Protein AF-A0A539DU06-F1 (afdb_monomer_lite)

Sequence (114 aa):
MHGRRRRGLAAQFEADVEVAGINAVYAEMAAAIAHVSYVDAGAAVEAADGTFVERLPCTAYDADCAADGLTVVRGDGVHFCPVVDQSSCPVWSSGAFRFAMAMAAAANDPRAYD

Structure (mmCIF, N/CA/C/O backbone):
data_AF-A0A539DU06-F1
#
_entry.id   AF-A0A539DU06-F1
#
loop_
_atom_site.group_PDB
_atom_site.id
_atom_site.type_symbol
_atom_site.label_atom_id
_atom_site.label_alt_id
_atom_site.label_comp_id
_atom_site.label_asym_id
_atom_site.label_entity_id
_atom_site.label_seq_id
_atom_site.pdbx_PDB_ins_code
_atom_site.Cartn_x
_atom_site.Cartn_y
_atom_site.Cartn_z
_atom_site.occupancy
_atom_site.B_iso_or_equiv
_atom_site.auth_seq_id
_atom_site.auth_comp_id
_atom_site.auth_asym_id
_atom_site.auth_atom_id
_atom_site.pdbx_PDB_model_num
ATOM 1 N N . MET A 1 1 ? 40.049 24.099 -3.597 1.00 38.28 1 MET A N 1
ATOM 2 C CA . MET A 1 1 ? 38.964 23.829 -2.628 1.00 38.28 1 MET A CA 1
ATOM 3 C C . MET A 1 1 ? 37.702 23.464 -3.398 1.00 38.28 1 MET A C 1
ATOM 5 O O . MET A 1 1 ? 37.148 24.340 -4.045 1.00 38.28 1 MET A O 1
ATOM 9 N N . HIS A 1 2 ? 37.280 22.199 -3.412 1.00 32.19 2 HIS A N 1
ATOM 10 C CA . HIS A 1 2 ? 35.983 21.779 -3.964 1.00 32.19 2 HIS A CA 1
ATOM 11 C C . HIS A 1 2 ? 35.335 20.813 -2.970 1.00 32.19 2 HIS A C 1
ATOM 13 O O . HIS A 1 2 ? 35.818 19.701 -2.757 1.00 32.19 2 HIS A O 1
ATOM 19 N N . GLY A 1 3 ? 34.292 21.304 -2.300 1.00 34.50 3 GLY A N 1
ATOM 20 C CA . GLY A 1 3 ? 33.535 20.587 -1.283 1.00 34.50 3 GLY A CA 1
ATOM 21 C C . GLY A 1 3 ? 32.608 19.551 -1.908 1.00 34.50 3 GLY A C 1
ATOM 22 O O . GLY A 1 3 ? 31.777 19.867 -2.758 1.00 34.50 3 GLY A O 1
ATOM 23 N N . ARG A 1 4 ? 32.748 18.305 -1.459 1.00 42.06 4 ARG A N 1
ATOM 24 C CA . ARG A 1 4 ? 31.852 17.192 -1.773 1.00 42.06 4 ARG A CA 1
ATOM 25 C C . ARG A 1 4 ? 30.583 17.353 -0.923 1.00 42.06 4 ARG A C 1
ATOM 27 O O . ARG A 1 4 ? 30.648 17.207 0.296 1.00 42.06 4 ARG A O 1
ATOM 34 N N . ARG A 1 5 ? 29.437 17.674 -1.536 1.00 47.38 5 ARG A N 1
ATOM 35 C CA . ARG A 1 5 ? 28.135 17.650 -0.846 1.00 47.38 5 ARG A CA 1
ATOM 36 C C . ARG A 1 5 ? 27.729 16.193 -0.624 1.00 47.38 5 ARG A C 1
ATOM 38 O O . ARG A 1 5 ? 27.476 15.477 -1.586 1.00 47.38 5 ARG A O 1
ATOM 45 N N . ARG A 1 6 ? 27.658 15.766 0.637 1.00 49.84 6 ARG A N 1
ATOM 46 C CA . ARG A 1 6 ? 26.918 14.565 1.042 1.00 49.84 6 ARG A CA 1
ATOM 47 C C . ARG A 1 6 ? 25.432 14.934 1.065 1.00 49.84 6 ARG A C 1
ATOM 49 O O . ARG A 1 6 ? 25.004 15.652 1.960 1.00 49.84 6 ARG A O 1
ATOM 56 N N . ARG A 1 7 ? 24.661 14.501 0.068 1.00 49.62 7 ARG A N 1
ATOM 57 C CA . ARG A 1 7 ? 23.194 14.425 0.147 1.00 49.62 7 ARG A CA 1
ATOM 58 C C . ARG A 1 7 ? 22.849 12.945 0.257 1.00 49.62 7 ARG A C 1
ATOM 60 O O . ARG A 1 7 ? 23.321 12.186 -0.581 1.00 49.62 7 ARG A O 1
ATOM 67 N N . GLY A 1 8 ? 22.093 12.549 1.280 1.00 40.50 8 GLY A N 1
ATOM 68 C CA . GLY A 1 8 ? 21.502 11.208 1.297 1.00 40.50 8 GLY A CA 1
ATOM 69 C C . GLY A 1 8 ? 21.115 10.597 2.642 1.00 40.50 8 GLY A C 1
ATOM 70 O O . GLY A 1 8 ? 20.362 9.646 2.607 1.00 40.50 8 GLY A O 1
ATOM 71 N N . LEU A 1 9 ? 21.566 11.099 3.801 1.00 43.53 9 LEU A N 1
ATOM 72 C CA . LEU A 1 9 ? 21.312 10.392 5.076 1.00 43.53 9 LEU A CA 1
ATOM 73 C C . LEU A 1 9 ? 20.445 11.155 6.094 1.00 43.53 9 LEU A C 1
ATOM 75 O O . LEU A 1 9 ? 19.870 10.537 6.972 1.00 43.53 9 LEU A O 1
ATOM 79 N N . ALA A 1 10 ? 20.345 12.485 6.008 1.00 34.28 10 ALA A N 1
ATOM 80 C CA . ALA A 1 10 ? 19.672 13.281 7.045 1.00 34.28 10 ALA A CA 1
ATOM 81 C C . ALA A 1 10 ? 18.138 13.334 6.906 1.00 34.28 10 ALA A C 1
ATOM 83 O O . ALA A 1 10 ? 17.455 13.434 7.911 1.00 34.28 10 ALA A O 1
ATOM 84 N N . ALA A 1 11 ? 17.601 13.229 5.686 1.00 41.34 11 ALA A N 1
ATOM 85 C CA . ALA A 1 11 ? 16.161 13.371 5.438 1.00 41.34 11 ALA A CA 1
ATOM 86 C C . ALA A 1 11 ? 15.336 12.120 5.801 1.00 41.34 11 ALA A C 1
ATOM 88 O O . ALA A 1 11 ? 14.121 12.206 5.897 1.00 41.34 11 ALA A O 1
ATOM 89 N N . GLN A 1 12 ? 15.981 10.961 5.981 1.00 47.81 12 GLN A N 1
ATOM 90 C CA . GLN A 1 12 ? 15.289 9.702 6.284 1.00 47.81 12 GLN A CA 1
ATOM 91 C C . GLN A 1 12 ? 14.951 9.588 7.779 1.00 47.81 12 GLN A C 1
ATOM 93 O O . GLN A 1 12 ? 13.825 9.262 8.123 1.00 47.81 12 GLN A O 1
ATOM 98 N N . PHE A 1 13 ? 15.868 9.989 8.671 1.00 40.47 13 PHE A N 1
ATOM 99 C CA . PHE A 1 13 ? 15.625 9.942 10.121 1.00 40.47 13 PHE A CA 1
ATOM 100 C C . PHE A 1 13 ? 14.519 10.897 10.606 1.00 40.47 13 PHE A C 1
ATOM 102 O O . PHE A 1 13 ? 13.905 10.622 11.632 1.00 40.47 13 PHE A O 1
ATOM 109 N N . GLU A 1 14 ? 14.274 12.014 9.909 1.00 53.09 14 GLU A N 1
ATOM 110 C CA . GLU A 1 14 ? 13.175 12.937 10.244 1.00 53.09 14 GLU A CA 1
ATOM 111 C C . GLU A 1 14 ? 11.812 12.350 9.841 1.00 53.09 14 GLU A C 1
ATOM 113 O O . GLU A 1 14 ? 10.877 12.383 10.637 1.00 53.09 14 GLU A O 1
ATOM 118 N N . ALA A 1 15 ? 11.725 11.714 8.669 1.00 59.78 15 ALA A N 1
ATOM 119 C CA . ALA A 1 15 ? 10.483 11.125 8.172 1.00 59.78 15 ALA A CA 1
ATOM 120 C C . ALA A 1 15 ? 10.028 9.897 8.985 1.00 59.78 15 ALA A C 1
ATOM 122 O O . ALA A 1 15 ? 8.836 9.741 9.239 1.00 59.78 15 ALA A O 1
ATOM 123 N N . ASP A 1 16 ? 10.952 9.049 9.448 1.00 61.12 16 ASP A N 1
ATOM 124 C CA . ASP A 1 16 ? 10.594 7.819 10.174 1.00 61.12 16 ASP A CA 1
ATOM 125 C C . ASP A 1 16 ? 9.981 8.117 11.559 1.00 61.12 16 ASP A C 1
ATOM 127 O O . ASP A 1 16 ? 9.032 7.458 11.991 1.00 61.12 16 ASP A O 1
ATOM 131 N N . VAL A 1 17 ? 10.482 9.152 12.249 1.00 67.25 17 VAL A N 1
ATOM 132 C CA . VAL A 1 17 ? 9.912 9.622 13.526 1.00 67.25 17 VAL A CA 1
ATOM 133 C C . VAL A 1 17 ? 8.524 10.223 13.311 1.00 67.25 17 VAL A C 1
ATOM 135 O O . VAL A 1 17 ? 7.628 10.021 14.131 1.00 67.25 17 VAL A O 1
ATOM 138 N N . GLU A 1 18 ? 8.332 10.939 12.204 1.00 77.88 18 GLU A N 1
ATOM 139 C CA . GLU A 1 18 ? 7.044 11.524 11.838 1.00 77.88 18 GLU A CA 1
ATOM 140 C C . GLU A 1 18 ? 6.004 10.445 11.519 1.00 77.88 18 GLU A C 1
ATOM 142 O O . GLU A 1 18 ? 4.903 10.500 12.065 1.00 77.88 18 GLU A O 1
ATOM 147 N N . VAL A 1 19 ? 6.345 9.430 10.715 1.00 77.00 19 VAL A N 1
ATOM 148 C CA . VAL A 1 19 ? 5.433 8.319 10.379 1.00 77.00 19 VAL A CA 1
ATOM 149 C C . VAL A 1 19 ? 5.053 7.530 11.629 1.00 77.00 19 VAL A C 1
ATOM 151 O O . VAL A 1 19 ? 3.866 7.329 11.890 1.00 77.00 19 VAL A O 1
ATOM 154 N N . ALA A 1 20 ? 6.029 7.154 12.461 1.00 81.44 20 ALA A N 1
ATOM 155 C CA . ALA A 1 20 ? 5.753 6.461 13.717 1.00 81.44 20 ALA A CA 1
ATOM 156 C C . ALA A 1 20 ? 4.874 7.305 14.660 1.00 81.44 20 ALA A C 1
ATOM 158 O O . ALA A 1 20 ? 3.955 6.781 15.291 1.00 81.44 20 ALA A O 1
ATOM 159 N N . GLY A 1 21 ? 5.120 8.618 14.730 1.00 85.50 21 GLY A N 1
ATOM 160 C CA . GLY A 1 21 ? 4.315 9.552 15.514 1.00 85.50 21 GLY A CA 1
ATOM 161 C C . GLY A 1 21 ? 2.879 9.679 15.003 1.00 85.50 21 GLY A C 1
ATOM 162 O O . GLY A 1 21 ? 1.940 9.637 15.795 1.00 85.50 21 GLY A O 1
ATOM 163 N N . ILE A 1 22 ? 2.687 9.778 13.687 1.00 86.44 22 ILE A N 1
ATOM 164 C CA . ILE A 1 22 ? 1.362 9.828 13.056 1.00 86.44 22 ILE A CA 1
ATOM 165 C C . ILE A 1 22 ? 0.595 8.527 13.321 1.00 86.44 22 ILE A C 1
ATOM 167 O O . ILE A 1 22 ? -0.562 8.573 13.745 1.00 86.44 22 ILE A O 1
ATOM 171 N N . ASN A 1 23 ? 1.245 7.376 13.144 1.00 88.00 23 ASN A N 1
ATOM 172 C CA . ASN A 1 23 ? 0.650 6.069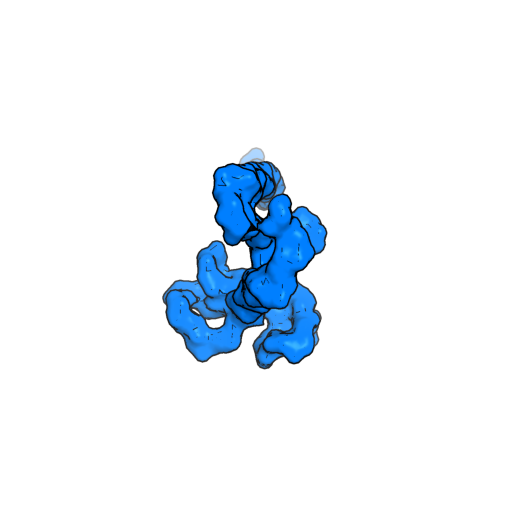 13.416 1.00 88.00 23 ASN A CA 1
ATOM 173 C C . ASN A 1 23 ? 0.228 5.948 14.889 1.00 88.00 23 ASN A C 1
ATOM 175 O O . ASN A 1 23 ? -0.865 5.459 15.179 1.00 88.00 23 ASN A O 1
ATOM 179 N N . ALA A 1 24 ? 1.042 6.458 15.820 1.00 90.19 24 ALA A N 1
ATOM 180 C CA . ALA A 1 24 ? 0.706 6.492 17.241 1.00 90.19 24 ALA A CA 1
ATOM 181 C C . ALA A 1 24 ? -0.523 7.369 17.537 1.00 90.19 24 ALA A C 1
ATOM 183 O O . ALA A 1 24 ? -1.403 6.936 18.277 1.00 90.19 24 ALA A O 1
ATOM 184 N N . VAL A 1 25 ? -0.631 8.555 16.924 1.00 93.00 25 VAL A N 1
ATOM 185 C CA . VAL A 1 25 ? -1.801 9.442 17.085 1.00 93.00 25 VAL A CA 1
ATOM 186 C C . VAL A 1 25 ? -3.083 8.769 16.588 1.00 93.00 25 VAL A C 1
ATOM 188 O O . VAL A 1 25 ? -4.112 8.824 17.263 1.00 93.00 25 VAL A O 1
ATOM 191 N N . TYR A 1 26 ? -3.043 8.099 15.432 1.00 90.88 26 TYR A N 1
ATOM 192 C CA . TYR A 1 26 ? -4.212 7.376 14.922 1.00 90.88 26 TYR A CA 1
ATOM 193 C C . TYR A 1 26 ? -4.579 6.169 15.790 1.00 90.88 26 TYR A C 1
ATOM 195 O O . TYR A 1 26 ? -5.766 5.937 16.030 1.00 90.88 26 TYR A O 1
ATOM 203 N N . ALA A 1 27 ? -3.588 5.429 16.291 1.00 91.38 27 ALA A N 1
ATOM 204 C CA . ALA A 1 27 ? -3.815 4.319 17.209 1.00 91.38 27 ALA A CA 1
ATOM 205 C C . ALA A 1 27 ? -4.441 4.786 18.535 1.00 91.38 27 ALA A C 1
ATOM 207 O O . ALA A 1 27 ? -5.400 4.175 19.005 1.00 91.38 27 ALA A O 1
ATOM 208 N N . GLU A 1 28 ? -3.957 5.893 19.106 1.00 93.81 28 GLU A N 1
ATOM 209 C CA . GLU A 1 28 ? -4.519 6.495 20.320 1.00 93.81 28 GLU A CA 1
ATOM 210 C C . GLU A 1 28 ? -5.965 6.957 20.102 1.00 93.81 28 GLU A C 1
ATOM 212 O O . GLU A 1 28 ? -6.845 6.665 20.913 1.00 93.81 28 GLU A O 1
ATOM 217 N N . MET A 1 29 ? -6.241 7.621 18.976 1.00 93.19 29 MET A N 1
ATOM 218 C CA . MET A 1 29 ? -7.594 8.063 18.640 1.00 93.19 29 MET A CA 1
ATOM 219 C C . MET A 1 29 ? -8.554 6.882 18.454 1.00 93.19 29 MET A C 1
ATOM 221 O O . MET A 1 29 ? -9.689 6.944 18.924 1.00 93.19 29 MET A O 1
ATOM 225 N N . ALA A 1 30 ? -8.112 5.804 17.797 1.00 92.00 30 ALA A N 1
ATOM 226 C CA . ALA A 1 30 ? -8.914 4.594 17.641 1.00 92.00 30 ALA A CA 1
ATOM 227 C C . ALA A 1 30 ? -9.241 3.956 19.001 1.00 92.00 30 ALA A C 1
ATOM 229 O O . ALA A 1 30 ? -10.391 3.610 19.246 1.00 92.00 30 ALA A O 1
ATOM 230 N N . ALA A 1 31 ? -8.269 3.893 19.917 1.00 91.44 31 ALA A N 1
ATOM 231 C CA . ALA A 1 31 ? -8.465 3.345 21.261 1.00 91.44 31 ALA A CA 1
ATOM 232 C C . ALA A 1 31 ? -9.468 4.144 22.117 1.00 91.44 31 ALA A C 1
ATOM 234 O O . ALA A 1 31 ? -10.041 3.607 23.064 1.00 91.44 31 ALA A O 1
ATOM 235 N N . ALA A 1 32 ? -9.702 5.420 21.796 1.00 94.06 32 ALA A N 1
ATOM 236 C CA . ALA A 1 32 ? -10.662 6.267 22.502 1.00 94.06 32 ALA A CA 1
ATOM 237 C C . ALA A 1 32 ? -12.121 6.088 22.033 1.00 94.06 32 ALA A C 1
ATOM 239 O O . ALA A 1 32 ? -13.028 6.656 22.648 1.00 94.06 32 ALA A O 1
ATOM 240 N N . ILE A 1 33 ? -12.374 5.337 20.951 1.00 90.81 33 ILE A N 1
ATOM 241 C CA . ILE A 1 33 ? -13.699 5.209 20.332 1.00 90.81 33 ILE A CA 1
ATOM 242 C C . ILE A 1 33 ? -14.086 3.730 20.237 1.00 90.81 33 ILE A C 1
ATOM 244 O O . ILE A 1 33 ? -13.419 2.935 19.583 1.00 90.81 33 ILE A O 1
ATOM 248 N N . ALA A 1 34 ? -15.212 3.363 20.855 1.00 88.75 34 ALA A N 1
ATOM 249 C CA . ALA A 1 34 ? -15.721 1.995 20.801 1.00 88.75 34 ALA A CA 1
ATOM 250 C C . ALA A 1 34 ? -15.937 1.528 19.351 1.00 88.75 34 ALA A C 1
ATOM 252 O O . ALA A 1 34 ? -16.479 2.269 18.527 1.00 88.75 34 ALA A O 1
ATOM 253 N N . HIS A 1 35 ? -15.561 0.278 19.070 1.00 85.38 35 HIS A N 1
ATOM 254 C CA . HIS A 1 35 ? -15.677 -0.357 17.751 1.00 85.38 35 HIS A CA 1
ATOM 255 C C . HIS A 1 35 ? -14.863 0.318 16.632 1.00 85.38 35 HIS A C 1
ATOM 257 O O . HIS A 1 35 ? -15.164 0.126 15.453 1.00 85.38 35 HIS A O 1
ATOM 263 N N . VAL A 1 36 ? -13.835 1.097 16.981 1.00 87.81 36 VAL A N 1
ATOM 264 C CA . VAL A 1 36 ? -12.868 1.645 16.027 1.00 87.81 36 VAL A CA 1
ATOM 265 C C . VAL A 1 36 ? -11.515 0.984 16.247 1.00 87.81 36 VAL A C 1
ATOM 267 O O . VAL A 1 36 ? -11.055 0.811 17.370 1.00 87.81 36 VAL A O 1
ATOM 270 N N . SER A 1 37 ? -10.864 0.633 15.145 1.00 87.12 37 SER A N 1
ATOM 271 C CA . SER A 1 37 ? -9.549 0.012 15.134 1.00 87.12 37 SER A CA 1
ATOM 272 C C . SER A 1 37 ? -8.608 0.743 14.194 1.00 87.12 37 SER A C 1
ATOM 274 O O . SER A 1 37 ? -9.004 1.154 13.102 1.00 87.12 37 SER A O 1
ATOM 276 N N . TYR A 1 38 ? -7.344 0.828 14.588 1.00 89.81 38 TYR A N 1
ATOM 277 C CA . TYR A 1 38 ? -6.267 1.255 13.710 1.00 89.81 38 TYR A CA 1
ATOM 278 C C . TYR A 1 38 ? -5.581 0.039 13.072 1.00 89.81 38 TYR A C 1
ATOM 280 O O . TYR A 1 38 ? -5.325 -0.960 13.747 1.00 89.81 38 TYR A O 1
ATOM 288 N N . VAL A 1 39 ? -5.259 0.145 11.781 1.00 91.19 39 VAL A N 1
ATOM 289 C CA . VAL A 1 39 ? -4.403 -0.799 11.056 1.00 91.19 39 VAL A CA 1
ATOM 290 C C . VAL A 1 39 ? -3.354 -0.020 10.274 1.00 91.19 39 VAL A C 1
ATOM 292 O O . VAL A 1 39 ? -3.681 0.907 9.534 1.00 91.19 39 VAL A O 1
ATOM 295 N N . ASP A 1 40 ? -2.096 -0.431 10.406 1.00 91.62 40 ASP A N 1
ATOM 296 C CA . ASP A 1 40 ? -1.017 0.065 9.561 1.00 91.62 40 ASP A CA 1
ATOM 297 C C . ASP A 1 40 ? -0.979 -0.724 8.245 1.00 91.62 40 ASP A C 1
ATOM 299 O O . ASP A 1 40 ? -0.298 -1.739 8.106 1.00 91.62 40 ASP A O 1
ATOM 303 N N . ALA A 1 41 ? -1.768 -0.274 7.270 1.00 92.81 41 ALA A N 1
ATOM 304 C CA . ALA A 1 41 ? -1.737 -0.833 5.921 1.00 92.81 41 ALA A CA 1
ATOM 305 C C . ALA A 1 41 ? -0.494 -0.385 5.120 1.00 92.81 41 ALA A C 1
ATOM 307 O O . ALA A 1 41 ? -0.181 -0.996 4.094 1.00 92.81 41 ALA A O 1
ATOM 308 N N . GLY A 1 42 ? 0.222 0.653 5.580 1.00 91.75 42 GLY A N 1
ATOM 309 C CA . GLY A 1 42 ? 1.456 1.153 4.968 1.00 91.75 42 GLY A CA 1
ATOM 310 C C . GLY A 1 42 ? 2.569 0.110 4.994 1.00 91.75 42 GLY A C 1
ATOM 311 O O . GLY A 1 42 ? 3.233 -0.099 3.977 1.00 91.75 42 GLY A O 1
ATOM 312 N N . ALA A 1 43 ? 2.645 -0.664 6.076 1.00 92.75 43 ALA A N 1
ATOM 313 C CA . ALA A 1 43 ? 3.593 -1.765 6.233 1.00 92.75 43 ALA A CA 1
ATOM 314 C C . ALA A 1 43 ? 3.557 -2.807 5.089 1.00 92.75 43 ALA A C 1
ATOM 316 O O . ALA A 1 43 ? 4.562 -3.452 4.796 1.00 92.75 43 ALA A O 1
ATOM 317 N N . ALA A 1 44 ? 2.426 -2.976 4.387 1.00 94.75 44 ALA A N 1
ATOM 318 C CA . ALA A 1 44 ? 2.307 -3.918 3.262 1.00 94.75 44 ALA A CA 1
ATOM 319 C C . ALA A 1 44 ? 3.088 -3.491 2.001 1.00 94.75 44 ALA A C 1
ATOM 321 O O . ALA A 1 44 ? 3.196 -4.242 1.023 1.00 94.75 44 ALA A O 1
ATOM 322 N N . VAL A 1 45 ? 3.580 -2.258 1.996 1.00 94.12 45 VAL A N 1
ATOM 323 C CA . VAL A 1 45 ? 4.187 -1.576 0.854 1.00 94.12 45 VAL A CA 1
ATOM 324 C C . VAL A 1 45 ? 5.435 -0.782 1.270 1.00 94.12 45 VAL A C 1
ATOM 326 O O . VAL A 1 45 ? 5.865 0.126 0.561 1.00 94.12 45 VAL A O 1
ATOM 329 N N . GLU A 1 46 ? 6.020 -1.163 2.403 1.00 93.00 46 GLU A N 1
ATOM 330 C CA . GLU A 1 46 ? 7.285 -0.678 2.956 1.00 93.00 46 GLU A CA 1
ATOM 331 C C . GLU A 1 46 ? 8.326 -1.804 2.959 1.00 93.00 46 GLU A C 1
ATOM 333 O O . GLU A 1 46 ? 8.009 -2.984 2.767 1.00 93.00 46 GLU A O 1
ATOM 338 N N . ALA A 1 47 ? 9.594 -1.447 3.155 1.00 93.12 47 ALA A N 1
ATOM 339 C CA . ALA A 1 47 ? 10.613 -2.436 3.473 1.00 93.12 47 ALA A CA 1
ATOM 340 C C . ALA A 1 47 ? 10.344 -3.078 4.842 1.00 93.12 47 ALA A C 1
ATOM 342 O O . ALA A 1 47 ? 9.580 -2.579 5.663 1.00 93.12 47 ALA A O 1
ATOM 343 N N . ALA A 1 48 ? 11.020 -4.196 5.115 1.00 90.75 48 ALA A N 1
ATOM 344 C CA . ALA A 1 48 ? 10.875 -4.913 6.382 1.00 90.75 48 ALA A CA 1
ATOM 345 C C . ALA A 1 48 ? 11.272 -4.079 7.619 1.00 90.75 48 ALA A C 1
ATOM 347 O O . ALA A 1 48 ? 10.889 -4.426 8.732 1.00 90.75 48 ALA A O 1
ATOM 348 N N . ASP A 1 49 ? 12.048 -3.012 7.432 1.00 87.81 49 ASP A N 1
ATOM 349 C 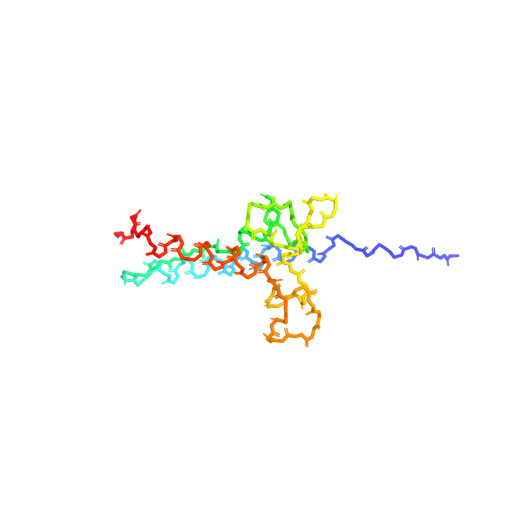CA . ASP A 1 49 ? 12.426 -2.047 8.467 1.00 87.81 49 ASP A CA 1
ATOM 350 C C . ASP A 1 49 ? 11.475 -0.838 8.554 1.00 87.81 49 ASP A C 1
ATOM 352 O O . ASP A 1 49 ? 11.765 0.105 9.285 1.00 87.81 49 ASP A O 1
ATOM 356 N N . GLY A 1 50 ? 10.347 -0.864 7.833 1.00 87.00 50 GLY A N 1
ATOM 357 C CA . GLY A 1 50 ? 9.361 0.220 7.777 1.00 87.00 50 GLY A CA 1
ATOM 358 C C . GLY A 1 50 ? 9.766 1.378 6.863 1.00 87.00 50 GLY A C 1
ATOM 359 O O . GLY A 1 50 ? 9.049 2.369 6.765 1.00 87.00 50 GLY A O 1
ATOM 360 N N . THR A 1 51 ? 10.913 1.289 6.179 1.00 86.88 51 THR A N 1
ATOM 361 C CA . THR A 1 51 ? 11.370 2.390 5.329 1.00 86.88 51 THR A CA 1
ATOM 362 C C . THR A 1 51 ? 10.626 2.437 3.998 1.00 86.88 51 THR A C 1
ATOM 364 O O . THR A 1 51 ? 10.193 1.423 3.434 1.00 86.88 51 THR A O 1
ATOM 367 N N . PHE A 1 52 ? 10.510 3.653 3.461 1.00 87.81 52 PHE A N 1
ATOM 368 C CA . PHE A 1 52 ? 9.959 3.881 2.133 1.00 87.81 52 PHE A CA 1
ATOM 369 C C . PHE A 1 52 ? 10.754 3.124 1.064 1.00 87.81 52 PHE A C 1
ATOM 371 O O . PHE A 1 52 ? 11.977 3.254 0.959 1.00 87.81 52 PHE A O 1
ATOM 378 N N . VAL A 1 53 ? 10.031 2.423 0.191 1.00 91.50 53 VAL A N 1
ATOM 379 C CA . VAL A 1 53 ? 10.586 1.775 -0.997 1.00 91.50 53 VAL A CA 1
ATOM 380 C C . VAL A 1 53 ? 9.676 1.964 -2.202 1.00 91.50 53 VAL A C 1
ATOM 382 O O . VAL A 1 53 ? 8.452 1.919 -2.106 1.00 91.50 53 VAL A O 1
ATOM 385 N N . GLU A 1 54 ? 10.282 2.134 -3.374 1.00 92.69 54 GLU A N 1
ATOM 386 C CA . GLU A 1 54 ? 9.537 2.212 -4.637 1.00 92.69 54 GLU A CA 1
ATOM 387 C C . GLU A 1 54 ? 9.126 0.832 -5.147 1.00 92.69 54 GLU A C 1
ATOM 389 O O . GLU A 1 54 ? 8.097 0.676 -5.809 1.00 92.69 54 GLU A O 1
ATOM 394 N N . ARG A 1 55 ? 9.939 -0.184 -4.842 1.00 95.19 55 ARG A N 1
ATOM 395 C CA . ARG A 1 55 ? 9.800 -1.539 -5.371 1.00 95.19 55 ARG A CA 1
ATOM 396 C C . ARG A 1 55 ? 9.948 -2.575 -4.268 1.00 95.19 55 ARG A C 1
ATOM 398 O O . ARG A 1 55 ? 10.798 -2.438 -3.394 1.00 95.19 55 ARG A O 1
ATOM 405 N N . LEU A 1 56 ? 9.161 -3.640 -4.365 1.00 97.25 56 LEU A N 1
ATOM 406 C CA . LEU A 1 56 ? 9.229 -4.805 -3.483 1.00 97.25 56 LEU A CA 1
ATOM 407 C C . LEU A 1 56 ? 9.289 -6.098 -4.304 1.00 97.25 56 LEU A C 1
ATOM 409 O O . LEU A 1 56 ? 8.887 -6.090 -5.472 1.00 97.25 56 LEU A O 1
ATOM 413 N N . PRO A 1 57 ? 9.745 -7.218 -3.708 1.00 97.56 57 PRO A N 1
ATOM 414 C CA . PRO A 1 57 ? 9.610 -8.534 -4.318 1.00 97.56 57 PRO A CA 1
ATOM 415 C C . PRO A 1 57 ? 8.171 -8.810 -4.743 1.00 97.56 57 PRO A C 1
ATOM 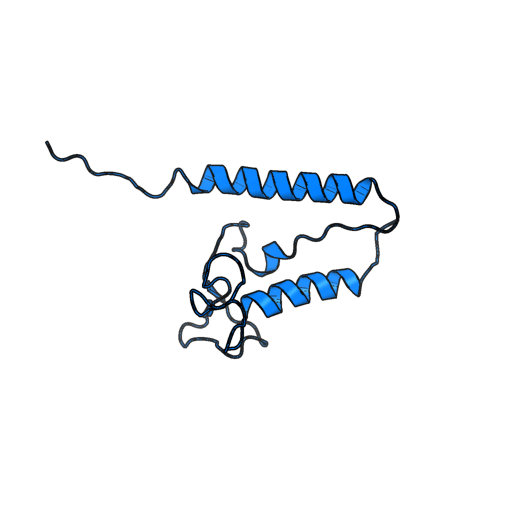417 O O . PRO A 1 57 ? 7.223 -8.450 -4.034 1.00 97.56 57 PRO A O 1
ATOM 420 N N . CYS A 1 58 ? 8.012 -9.442 -5.901 1.00 96.94 58 CYS A N 1
ATOM 421 C CA . CYS A 1 58 ? 6.706 -9.843 -6.397 1.00 96.94 58 CYS A CA 1
ATOM 422 C C . CYS A 1 58 ? 6.044 -10.886 -5.486 1.00 96.94 58 CYS A C 1
ATOM 424 O O . CYS A 1 58 ? 6.686 -11.693 -4.814 1.00 96.94 58 CYS A O 1
ATOM 426 N N . THR A 1 59 ? 4.726 -10.888 -5.532 1.00 95.56 59 THR A N 1
ATOM 427 C CA . THR A 1 59 ? 3.799 -11.832 -4.924 1.00 95.56 59 THR A CA 1
ATOM 428 C C . THR A 1 59 ? 3.009 -12.525 -6.031 1.00 95.56 59 THR A C 1
ATOM 430 O O . THR A 1 59 ? 3.096 -12.164 -7.205 1.00 95.56 59 THR A O 1
ATOM 433 N N . ALA A 1 60 ? 2.180 -13.501 -5.663 1.00 95.12 60 ALA A N 1
ATOM 434 C CA . ALA A 1 60 ? 1.300 -14.186 -6.610 1.00 95.12 60 ALA A CA 1
ATOM 435 C C . ALA A 1 60 ? 0.233 -13.272 -7.255 1.00 95.12 60 ALA A C 1
ATOM 437 O O . ALA A 1 60 ? -0.427 -13.699 -8.199 1.00 95.12 60 ALA A O 1
ATOM 438 N N . TYR A 1 61 ? 0.048 -12.048 -6.749 1.00 93.31 61 TYR A N 1
ATOM 439 C CA . TYR A 1 61 ? -0.989 -11.119 -7.204 1.00 93.31 61 TYR A CA 1
ATOM 440 C C . TYR A 1 61 ? -0.460 -9.986 -8.092 1.00 93.31 61 TYR A C 1
ATOM 442 O O . TYR A 1 61 ? -1.255 -9.211 -8.617 1.00 93.31 61 TYR A O 1
ATOM 450 N N . ASP A 1 62 ? 0.857 -9.871 -8.279 1.00 94.56 62 ASP A N 1
ATOM 451 C CA . ASP A 1 62 ? 1.437 -8.765 -9.043 1.00 94.56 62 ASP A CA 1
ATOM 452 C C . ASP A 1 62 ? 1.469 -9.101 -10.538 1.00 94.56 62 ASP A C 1
ATOM 454 O O . ASP A 1 62 ? 2.334 -9.836 -11.022 1.00 94.56 62 ASP A O 1
ATOM 458 N N . ALA A 1 63 ? 0.508 -8.549 -11.281 1.00 87.94 63 ALA A N 1
ATOM 459 C CA . ALA A 1 63 ? 0.373 -8.769 -12.722 1.00 87.94 63 ALA A CA 1
ATOM 460 C C . ALA A 1 63 ? 1.488 -8.103 -13.555 1.00 87.94 63 ALA A C 1
ATOM 462 O O . ALA A 1 63 ? 1.690 -8.458 -14.715 1.00 87.94 63 ALA A O 1
ATOM 463 N N . ASP A 1 64 ? 2.203 -7.141 -12.973 1.00 86.44 64 ASP A N 1
ATOM 464 C CA . ASP A 1 64 ? 3.253 -6.329 -13.594 1.00 86.44 64 ASP A CA 1
ATOM 465 C C . ASP A 1 64 ? 4.664 -6.685 -13.092 1.00 86.44 64 ASP A C 1
ATOM 467 O O . ASP A 1 64 ? 5.580 -5.862 -13.153 1.00 86.44 64 ASP A O 1
ATOM 471 N N . CYS A 1 65 ? 4.849 -7.906 -12.583 1.00 93.81 65 CYS A N 1
ATOM 472 C CA . CYS A 1 65 ? 6.144 -8.355 -12.089 1.00 93.81 65 CYS A CA 1
ATOM 473 C C . CYS A 1 65 ? 7.227 -8.246 -13.175 1.00 93.81 65 CYS A C 1
ATOM 475 O O . CYS A 1 65 ? 7.126 -8.852 -14.246 1.00 93.81 65 CYS A O 1
ATOM 477 N N . ALA A 1 66 ? 8.278 -7.473 -12.898 1.00 92.81 66 ALA A N 1
ATOM 478 C CA . ALA A 1 66 ? 9.381 -7.305 -13.830 1.00 92.81 66 ALA A CA 1
ATOM 479 C C . ALA A 1 66 ? 10.317 -8.526 -13.813 1.00 92.81 66 ALA A C 1
ATOM 481 O O . ALA A 1 66 ? 10.291 -9.362 -12.910 1.00 92.81 66 ALA A O 1
ATOM 482 N N . ALA A 1 67 ? 11.185 -8.625 -14.824 1.00 96.19 67 ALA A N 1
ATOM 483 C CA . ALA A 1 67 ? 12.107 -9.754 -14.984 1.00 96.19 67 ALA A CA 1
ATOM 484 C C . ALA A 1 67 ? 13.12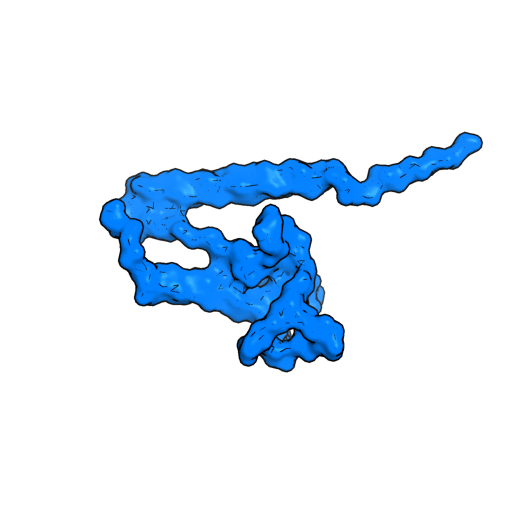0 -9.909 -13.829 1.00 96.19 67 ALA A C 1
ATOM 486 O O . ALA A 1 67 ? 13.709 -10.975 -13.674 1.00 96.19 67 ALA A O 1
ATOM 487 N N . ASP A 1 68 ? 13.322 -8.860 -13.029 1.00 96.81 68 ASP A N 1
ATOM 488 C CA . ASP A 1 68 ? 14.154 -8.863 -11.821 1.00 96.81 68 ASP A CA 1
ATOM 489 C C . ASP A 1 68 ? 13.425 -9.416 -10.581 1.00 96.81 68 ASP A C 1
ATOM 491 O O . ASP A 1 68 ? 14.012 -9.483 -9.502 1.00 96.81 68 ASP A O 1
ATOM 495 N N . GLY A 1 69 ? 12.160 -9.826 -10.720 1.00 97.56 69 GLY A N 1
ATOM 496 C CA . GLY A 1 69 ? 11.339 -10.321 -9.619 1.00 97.56 69 GLY A CA 1
ATOM 497 C C . GLY A 1 69 ? 10.825 -9.220 -8.692 1.00 97.56 69 GLY A C 1
ATOM 498 O O . GLY A 1 69 ? 10.380 -9.528 -7.584 1.00 97.56 69 GLY A O 1
ATOM 499 N N . LEU A 1 70 ? 10.883 -7.953 -9.117 1.00 97.12 70 LEU A N 1
ATOM 500 C CA . LEU A 1 70 ? 10.372 -6.807 -8.370 1.00 97.12 70 LEU A CA 1
ATOM 501 C C . LEU A 1 70 ? 9.159 -6.179 -9.073 1.00 97.12 70 LEU A C 1
ATOM 503 O O . LEU A 1 70 ? 9.064 -6.147 -10.301 1.00 97.12 70 LEU A O 1
ATOM 507 N N . THR A 1 71 ? 8.251 -5.613 -8.284 1.00 95.38 71 THR A N 1
ATOM 508 C CA . THR A 1 71 ? 7.116 -4.807 -8.758 1.00 95.38 71 THR A CA 1
ATOM 509 C C . THR A 1 71 ? 7.155 -3.415 -8.130 1.00 95.38 71 THR A C 1
ATOM 511 O O . THR A 1 71 ? 7.745 -3.231 -7.062 1.00 95.38 71 THR A O 1
ATOM 514 N N . VAL A 1 72 ? 6.542 -2.430 -8.787 1.00 93.75 72 VAL A N 1
ATOM 515 C CA . VAL A 1 72 ? 6.411 -1.069 -8.256 1.00 93.75 72 VAL A CA 1
ATOM 516 C C . VAL A 1 72 ? 5.266 -1.028 -7.244 1.00 93.75 72 VAL A C 1
ATOM 518 O O . VAL A 1 72 ? 4.121 -1.345 -7.561 1.00 93.75 72 VAL A O 1
ATOM 521 N N . VAL A 1 73 ? 5.566 -0.594 -6.022 1.00 93.62 73 VAL A N 1
ATOM 522 C CA . VAL A 1 73 ? 4.580 -0.405 -4.942 1.00 93.62 73 VAL A CA 1
ATOM 523 C C . VAL A 1 73 ? 4.361 1.069 -4.578 1.00 93.62 73 VAL A C 1
ATOM 525 O O . VAL A 1 73 ? 3.379 1.408 -3.913 1.00 93.62 73 VAL A O 1
ATOM 528 N N . ARG A 1 74 ? 5.236 1.963 -5.056 1.00 90.25 74 ARG A N 1
ATOM 529 C CA . ARG A 1 74 ? 5.090 3.428 -5.026 1.00 90.25 74 ARG A CA 1
ATOM 530 C C . ARG A 1 74 ? 5.651 3.982 -6.339 1.00 90.25 74 ARG A C 1
ATOM 532 O O . ARG A 1 74 ? 6.812 3.724 -6.631 1.00 90.25 74 ARG A O 1
ATOM 539 N N . GLY A 1 75 ? 4.859 4.720 -7.120 1.00 78.56 75 GLY A N 1
ATOM 540 C CA . GLY A 1 75 ? 5.329 5.287 -8.397 1.00 78.56 75 GLY A CA 1
ATOM 541 C C . GLY A 1 75 ? 5.210 6.807 -8.529 1.00 78.56 75 GLY A C 1
ATOM 542 O O . GLY A 1 75 ? 6.040 7.406 -9.198 1.00 78.56 75 GLY A O 1
ATOM 543 N N . ASP A 1 76 ? 4.252 7.450 -7.855 1.00 71.50 76 ASP A N 1
ATOM 544 C CA . ASP A 1 76 ? 4.057 8.914 -7.859 1.00 71.50 76 ASP A CA 1
ATOM 545 C C . ASP A 1 76 ? 4.263 9.563 -6.473 1.00 71.50 76 ASP A C 1
ATOM 547 O O . ASP A 1 76 ? 4.102 10.769 -6.306 1.00 71.50 76 ASP A O 1
ATOM 551 N N . GLY A 1 77 ? 4.595 8.750 -5.464 1.00 66.94 77 GLY A N 1
ATOM 552 C CA . GLY A 1 77 ? 4.807 9.173 -4.079 1.00 66.94 77 GLY A CA 1
ATOM 553 C C . GLY A 1 77 ? 3.538 9.384 -3.245 1.00 66.94 77 GLY A C 1
ATOM 554 O O . GLY A 1 77 ? 3.669 9.523 -2.033 1.00 66.94 77 GLY A O 1
ATOM 555 N N . VAL A 1 78 ? 2.332 9.368 -3.835 1.00 67.69 78 VAL A N 1
ATOM 556 C CA . VAL A 1 78 ? 1.086 9.706 -3.109 1.00 67.69 78 VAL A CA 1
ATOM 557 C C . VAL A 1 78 ? -0.056 8.698 -3.327 1.00 67.69 78 VAL A C 1
ATOM 559 O O . VAL A 1 78 ? -0.824 8.472 -2.395 1.00 67.69 78 VAL A O 1
ATOM 562 N N . HIS A 1 79 ? -0.170 8.031 -4.484 1.00 75.44 79 HIS A N 1
ATOM 563 C CA . HIS A 1 79 ? -1.362 7.227 -4.831 1.00 75.44 79 HIS A CA 1
ATOM 564 C C . HIS A 1 79 ? -1.070 5.795 -5.307 1.00 75.44 79 HIS A C 1
ATOM 566 O O . HIS A 1 79 ? -1.966 5.103 -5.787 1.00 75.44 79 HIS A O 1
ATOM 572 N N . PHE A 1 80 ? 0.175 5.328 -5.174 1.00 89.94 80 PHE A N 1
ATOM 573 C CA . PHE A 1 80 ? 0.637 3.983 -5.565 1.00 89.94 80 PHE A CA 1
ATOM 574 C C . PHE A 1 80 ? 0.623 3.680 -7.071 1.00 89.94 80 PHE A C 1
ATOM 576 O O . PHE A 1 80 ? 0.994 2.570 -7.462 1.00 89.94 80 PHE A O 1
ATOM 583 N N . CYS A 1 81 ? 0.224 4.615 -7.938 1.00 89.81 81 CYS A N 1
ATOM 584 C CA . CYS A 1 81 ? 0.238 4.358 -9.374 1.00 89.81 81 CYS A CA 1
ATOM 585 C C . CYS A 1 81 ? 1.688 4.256 -9.878 1.00 89.81 81 CYS A C 1
ATOM 587 O O . CYS A 1 81 ? 2.469 5.170 -9.613 1.00 89.81 81 CYS A O 1
ATOM 589 N N . PRO A 1 82 ? 2.069 3.196 -10.619 1.00 88.94 82 PRO A N 1
ATOM 590 C CA . PRO A 1 82 ? 3.408 3.086 -11.205 1.00 88.94 82 PRO A CA 1
ATOM 591 C C . PRO A 1 82 ? 3.705 4.142 -12.277 1.00 88.94 82 PRO A C 1
ATOM 593 O O . PRO A 1 82 ? 4.857 4.334 -12.657 1.00 88.94 82 PRO A O 1
ATOM 596 N N . VAL A 1 83 ? 2.666 4.802 -12.795 1.00 87.12 83 VAL A N 1
ATOM 597 C CA . VAL A 1 83 ? 2.776 5.879 -13.779 1.00 87.12 83 VAL A CA 1
ATOM 598 C C . VAL A 1 83 ? 2.671 7.213 -13.049 1.00 87.12 83 VAL A C 1
ATOM 600 O O . VAL A 1 83 ? 1.665 7.486 -12.398 1.00 87.12 83 VAL A O 1
ATOM 603 N N . VAL A 1 84 ? 3.707 8.040 -13.182 1.00 84.00 84 VAL A N 1
ATOM 604 C CA . VAL A 1 84 ? 3.758 9.384 -12.592 1.00 84.00 84 VAL A CA 1
ATOM 605 C C . VAL A 1 84 ? 2.630 10.276 -13.121 1.00 84.00 84 VAL A C 1
ATOM 607 O O . VAL A 1 84 ? 2.209 10.140 -14.271 1.00 84.00 84 VAL A O 1
ATOM 610 N N . ASP A 1 85 ? 2.160 11.195 -12.275 1.00 80.94 85 ASP A N 1
ATOM 611 C CA . ASP A 1 85 ? 1.139 12.206 -12.590 1.00 80.94 85 ASP A CA 1
ATOM 612 C C . ASP A 1 85 ? -0.228 11.644 -13.040 1.00 80.94 85 ASP A C 1
ATOM 614 O O . ASP A 1 85 ? -0.973 12.298 -13.772 1.00 80.94 85 ASP A O 1
ATOM 618 N N . GLN A 1 86 ? -0.587 10.437 -12.585 1.00 80.00 86 GLN A N 1
ATOM 619 C CA . GLN A 1 86 ? -1.882 9.804 -12.860 1.00 80.00 86 GLN A CA 1
ATOM 620 C C . GLN A 1 86 ? -2.667 9.548 -11.571 1.00 80.00 86 GLN A C 1
ATOM 622 O O . GLN A 1 86 ? -2.210 8.828 -10.690 1.00 80.00 86 GLN A O 1
ATOM 627 N N . SER A 1 87 ? -3.891 10.078 -11.485 1.00 69.50 87 SER A N 1
ATOM 628 C CA . SER A 1 87 ? -4.805 9.823 -10.358 1.00 69.50 87 SER A CA 1
ATOM 629 C C . SER A 1 87 ? -5.698 8.599 -10.584 1.00 69.50 87 SER A C 1
ATOM 631 O O . SER A 1 87 ? -5.969 7.841 -9.656 1.00 69.50 87 SER A O 1
ATOM 633 N N . SER A 1 88 ? -6.126 8.360 -11.827 1.00 83.12 88 SER A N 1
ATOM 634 C CA . SER A 1 88 ? -6.716 7.091 -12.255 1.00 83.12 88 SER A CA 1
ATOM 635 C C . SER A 1 88 ? -5.627 6.249 -12.902 1.00 83.12 88 SER A C 1
ATOM 637 O O . SER A 1 88 ? -5.218 6.536 -14.029 1.00 83.12 88 SER A O 1
ATOM 639 N N . CYS A 1 89 ? -5.136 5.234 -12.195 1.00 86.81 89 CYS A N 1
ATOM 640 C CA . CYS A 1 89 ? -4.024 4.451 -12.710 1.00 86.81 89 CYS A CA 1
ATOM 641 C C . CYS A 1 89 ? -4.464 3.639 -13.945 1.00 86.81 89 CYS A C 1
ATOM 643 O O . CYS A 1 89 ? -5.362 2.804 -13.826 1.00 86.81 89 CYS A O 1
ATOM 645 N N . PRO A 1 90 ? -3.869 3.863 -15.134 1.00 89.75 90 PRO A N 1
ATOM 646 C CA . PRO A 1 90 ? -4.282 3.182 -16.366 1.00 89.75 90 PRO A CA 1
ATOM 647 C C . PRO A 1 90 ? -3.768 1.737 -16.448 1.00 89.75 90 PRO A C 1
ATOM 649 O O . PRO A 1 90 ? -4.048 1.026 -17.411 1.00 89.75 90 PRO A O 1
ATOM 652 N N . VAL A 1 91 ? -2.981 1.320 -15.459 1.00 90.06 91 VAL A N 1
ATOM 653 C CA . VAL A 1 91 ? -2.339 0.013 -15.352 1.00 90.06 91 VAL A CA 1
ATOM 654 C C . VAL A 1 91 ? -2.592 -0.567 -13.966 1.00 90.06 91 VAL A C 1
ATOM 656 O O . VAL A 1 91 ? -3.030 0.135 -13.052 1.00 90.06 91 VAL A O 1
ATOM 659 N N . TRP A 1 92 ? -2.302 -1.857 -13.809 1.00 91.06 92 TRP A N 1
ATOM 660 C CA . TRP A 1 92 ? -2.301 -2.506 -12.503 1.00 91.06 92 TRP A CA 1
ATOM 661 C C . TRP A 1 92 ? -1.403 -1.742 -11.516 1.00 91.06 92 TRP A C 1
ATOM 663 O O . TRP A 1 92 ? -0.289 -1.355 -11.861 1.00 91.06 92 TRP A O 1
ATOM 673 N N . SER A 1 93 ? -1.894 -1.521 -10.294 1.00 92.56 93 SER A N 1
ATOM 674 C CA . SER A 1 93 ? -1.118 -0.930 -9.201 1.00 92.56 93 SER A CA 1
ATOM 675 C C . SER A 1 93 ? -0.963 -1.960 -8.089 1.00 92.56 93 SER A C 1
ATOM 677 O O . SER A 1 93 ? -1.845 -2.141 -7.246 1.00 92.56 93 SER A O 1
ATOM 679 N N . SER A 1 94 ? 0.187 -2.628 -8.091 1.00 94.31 94 SER A N 1
ATOM 680 C CA . SER A 1 94 ? 0.562 -3.611 -7.074 1.00 94.31 94 SER A CA 1
ATOM 681 C C . SER A 1 94 ? 0.595 -2.992 -5.673 1.00 94.31 94 SER A C 1
ATOM 683 O O . SER A 1 94 ? 0.107 -3.591 -4.716 1.00 94.31 94 SER A O 1
ATOM 685 N N . GLY A 1 95 ? 1.060 -1.743 -5.553 1.00 93.81 95 GLY A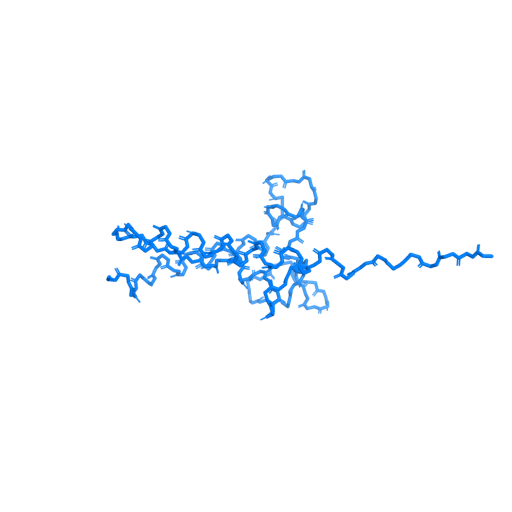 N 1
ATOM 686 C CA . GLY A 1 95 ? 0.997 -0.983 -4.302 1.00 93.81 95 GLY A CA 1
ATOM 687 C C . GLY A 1 95 ? -0.430 -0.761 -3.789 1.00 93.81 95 GLY A C 1
ATOM 688 O O . GLY A 1 95 ? -0.717 -1.070 -2.633 1.00 93.81 95 GLY A O 1
ATOM 689 N N . ALA A 1 96 ? -1.346 -0.298 -4.649 1.00 93.00 96 ALA A N 1
ATOM 690 C CA . ALA A 1 96 ? -2.738 -0.080 -4.255 1.00 93.00 96 ALA A CA 1
ATOM 691 C C . ALA A 1 96 ? -3.434 -1.387 -3.871 1.00 93.00 96 ALA A C 1
ATOM 693 O O . ALA A 1 96 ? -4.150 -1.425 -2.872 1.00 93.00 96 ALA A O 1
ATOM 694 N N . PHE A 1 97 ? -3.192 -2.466 -4.622 1.00 94.31 97 PHE A N 1
ATOM 695 C CA . PHE A 1 97 ? -3.748 -3.777 -4.306 1.00 94.31 97 PHE A CA 1
ATOM 696 C C . PHE A 1 97 ? -3.279 -4.274 -2.933 1.00 94.31 97 PHE A C 1
ATOM 698 O O . PHE A 1 97 ? -4.106 -4.642 -2.102 1.00 94.31 97 PHE A O 1
ATOM 705 N N . ARG A 1 98 ? -1.970 -4.241 -2.656 1.00 95.31 98 ARG A N 1
ATOM 706 C CA . ARG A 1 98 ? -1.404 -4.683 -1.369 1.00 95.31 98 ARG A CA 1
ATOM 707 C C . ARG A 1 98 ? -1.948 -3.871 -0.194 1.00 95.31 98 ARG A C 1
ATOM 709 O O . ARG A 1 98 ? -2.386 -4.457 0.794 1.00 95.31 98 ARG A O 1
ATOM 716 N N . PHE A 1 99 ? -1.983 -2.545 -0.329 1.00 93.81 99 PHE A N 1
ATOM 717 C CA . PHE A 1 99 ? -2.536 -1.649 0.687 1.00 93.81 99 PHE A CA 1
ATOM 718 C C . PHE A 1 99 ? -4.029 -1.931 0.940 1.00 93.81 99 PHE A C 1
ATOM 720 O O . PHE A 1 99 ? -4.457 -2.091 2.083 1.00 93.81 99 PHE A O 1
ATOM 727 N N . ALA A 1 100 ? -4.824 -2.075 -0.127 1.00 94.38 100 ALA A N 1
ATOM 728 C CA . ALA A 1 100 ? -6.246 -2.400 -0.030 1.00 94.38 100 ALA A CA 1
ATOM 729 C C . ALA A 1 100 ? -6.493 -3.769 0.615 1.00 94.38 100 ALA A C 1
ATOM 731 O O . ALA A 1 100 ? -7.391 -3.901 1.445 1.00 94.38 100 ALA A O 1
ATOM 732 N N . MET A 1 101 ? -5.684 -4.775 0.281 1.00 95.00 101 MET A N 1
ATOM 733 C CA . MET A 1 101 ? -5.799 -6.108 0.869 1.00 95.00 101 MET A CA 1
ATOM 734 C C . MET A 1 101 ? -5.435 -6.124 2.355 1.00 95.00 101 MET A C 1
ATOM 736 O O . MET A 1 101 ? -6.087 -6.844 3.106 1.00 95.00 101 MET A O 1
ATOM 740 N N . ALA A 1 102 ? -4.466 -5.320 2.804 1.00 93.62 102 ALA A N 1
ATOM 741 C CA . ALA A 1 102 ? -4.153 -5.181 4.228 1.00 93.62 102 ALA A CA 1
ATOM 742 C C . ALA A 1 102 ? -5.333 -4.581 5.014 1.00 93.62 102 ALA A C 1
ATOM 744 O O . ALA A 1 102 ? -5.734 -5.127 6.042 1.00 93.62 102 ALA A O 1
ATOM 745 N N . MET A 1 103 ? -5.958 -3.521 4.486 1.00 92.94 103 MET A N 1
ATOM 746 C CA . MET A 1 103 ? -7.177 -2.955 5.079 1.00 92.94 103 MET A CA 1
ATOM 747 C C . MET A 1 103 ? -8.337 -3.957 5.073 1.00 92.94 103 MET A C 1
ATOM 749 O O . MET A 1 103 ? -9.017 -4.135 6.082 1.00 92.94 103 MET A O 1
ATOM 753 N N . ALA A 1 104 ? -8.561 -4.636 3.944 1.00 93.88 104 ALA A N 1
ATOM 754 C CA . ALA A 1 104 ? -9.632 -5.614 3.812 1.00 93.88 104 ALA A CA 1
ATOM 755 C C . ALA A 1 104 ? -9.427 -6.815 4.745 1.00 93.88 104 ALA A C 1
ATOM 757 O O . ALA A 1 104 ? -10.400 -7.316 5.300 1.00 93.88 104 ALA A O 1
ATOM 758 N N . ALA A 1 105 ? -8.190 -7.274 4.943 1.00 90.94 105 ALA A N 1
ATOM 759 C CA . ALA A 1 105 ? -7.882 -8.342 5.887 1.00 90.94 105 ALA A CA 1
ATOM 760 C C . ALA A 1 105 ? -8.252 -7.936 7.320 1.00 90.94 105 ALA A C 1
ATOM 762 O O . ALA A 1 105 ? -8.961 -8.684 7.988 1.00 90.94 105 ALA A O 1
ATOM 763 N N . ALA A 1 106 ? -7.867 -6.730 7.753 1.00 88.69 106 ALA A N 1
ATOM 764 C CA . ALA A 1 106 ? -8.222 -6.215 9.076 1.00 88.69 106 ALA A CA 1
ATOM 765 C C . ALA A 1 106 ? -9.741 -6.061 9.260 1.00 88.69 106 ALA A C 1
ATOM 767 O O . ALA A 1 106 ? -10.284 -6.438 10.294 1.00 88.69 106 ALA A O 1
ATOM 768 N N . ALA A 1 107 ? -10.451 -5.579 8.236 1.00 88.38 107 ALA A N 1
ATOM 769 C CA . ALA A 1 107 ? -11.907 -5.455 8.284 1.00 88.38 107 ALA A CA 1
ATOM 770 C C . ALA A 1 107 ? -12.633 -6.816 8.334 1.00 88.38 107 ALA A C 1
ATOM 772 O O . ALA A 1 107 ? -13.713 -6.913 8.914 1.00 88.38 107 ALA A O 1
ATOM 773 N N . ASN A 1 108 ? -12.062 -7.859 7.717 1.00 87.31 108 ASN A N 1
ATOM 774 C CA . ASN A 1 108 ? -12.669 -9.193 7.628 1.00 87.31 108 ASN A CA 1
ATOM 775 C C . ASN A 1 108 ? -12.261 -10.150 8.759 1.00 87.31 108 ASN A C 1
ATOM 777 O O . ASN A 1 108 ? -12.929 -11.168 8.943 1.00 87.31 108 ASN A O 1
ATOM 781 N N . ASP A 1 109 ? -11.217 -9.842 9.531 1.00 80.56 109 ASP A N 1
ATOM 782 C CA . ASP A 1 109 ? -10.893 -10.535 10.783 1.00 80.56 109 ASP A CA 1
ATOM 783 C C . ASP A 1 109 ? -10.949 -9.559 11.968 1.00 80.56 109 ASP A C 1
ATOM 785 O O . ASP A 1 109 ? -9.922 -9.251 12.571 1.00 80.56 109 ASP A O 1
ATOM 789 N N . PRO A 1 110 ? -12.146 -9.069 12.346 1.00 65.38 110 PRO A N 1
ATOM 790 C CA . PRO A 1 110 ? -12.307 -8.086 13.420 1.00 65.38 110 PRO A CA 1
ATOM 791 C C . PRO A 1 110 ? -12.010 -8.651 14.825 1.00 65.38 110 PRO A C 1
ATOM 793 O O . PRO A 1 110 ? -12.400 -8.064 15.835 1.00 65.38 110 PRO A O 1
ATOM 796 N N . ARG A 1 111 ? -11.356 -9.814 14.933 1.00 60.38 111 ARG A N 1
ATOM 797 C CA . ARG A 1 111 ? -11.102 -10.496 16.203 1.00 60.38 111 ARG A CA 1
ATOM 798 C C . ARG A 1 111 ? -9.919 -9.875 16.941 1.00 60.38 111 ARG A C 1
ATOM 800 O O . ARG A 1 111 ? -8.805 -10.377 16.854 1.00 60.38 111 ARG A O 1
ATOM 807 N N . ALA A 1 112 ? -10.229 -8.813 17.685 1.00 51.00 112 ALA A N 1
ATOM 808 C CA . ALA A 1 112 ? -9.751 -8.456 19.033 1.00 51.00 112 ALA A CA 1
ATOM 809 C C . ALA A 1 112 ? -9.866 -6.933 19.260 1.00 51.00 112 ALA A C 1
ATOM 811 O O .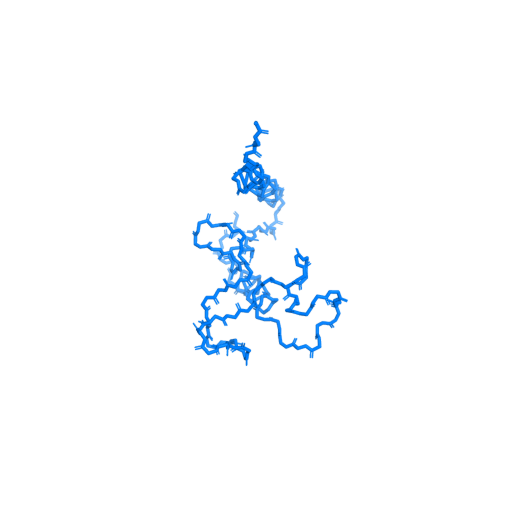 ALA A 1 112 ? -8.903 -6.290 19.669 1.00 51.00 112 ALA A O 1
ATOM 812 N N . TYR A 1 113 ? -11.032 -6.351 18.973 1.00 51.50 113 TYR A N 1
ATOM 813 C CA . TYR A 1 113 ? -11.342 -4.968 19.345 1.00 51.50 113 TYR A CA 1
ATOM 814 C C . TYR A 1 113 ? -12.503 -4.980 20.348 1.00 51.50 113 TYR A C 1
ATOM 816 O O . TYR A 1 113 ? -13.624 -4.580 20.024 1.00 51.50 113 TYR A O 1
ATOM 824 N N . ASP A 1 114 ? -12.203 -5.533 21.528 1.00 48.22 114 ASP A N 1
ATOM 825 C CA . ASP A 1 114 ? -12.975 -5.374 22.767 1.00 48.22 114 ASP A CA 1
ATOM 826 C C . ASP A 1 114 ? -12.475 -4.127 23.513 1.00 48.22 114 ASP A C 1
ATOM 828 O O . ASP A 1 114 ? -11.233 -3.976 23.627 1.00 48.22 114 ASP A O 1
#

Foldseek 3Di:
DDDDDDDDDPVQVVVVVVVVVVLVVQQVVQLVDAPGHDDDLQCLLAPPVRGDDQKDADDPPDPPQDPVRIDGLQCQNPQQAVDHPDPPRPDDRPNNVSSVVRVVVCVVCVPDRD

pLDDT: mean 81.54, std 17.87, range [32.19, 97.56]

Secondary structure (DSSP, 8-state):
-------SSHHHHHHHHHHHHHHHHHHHHHHTSTT------GGGGB-TTS-B-SEEE--TT-TT--TTSEEES-SSSSS--SSTT-SS-SS--HHHHHHHHHHHHHHH--TT--

Radius of gyration: 17.33 Å; chains: 1; bounding box: 55×38×39 Å